Protein AF-A0A8X8WZS0-F1 (afdb_monomer_lite)

Structure (mmCIF, N/CA/C/O backbone):
data_AF-A0A8X8WZS0-F1
#
_entry.id   AF-A0A8X8WZS0-F1
#
loop_
_atom_site.group_PDB
_atom_site.id
_atom_site.type_symbol
_atom_site.label_atom_id
_atom_site.label_alt_id
_atom_site.label_comp_id
_atom_site.label_asym_id
_atom_site.label_entity_id
_atom_site.label_seq_id
_atom_site.pdbx_PDB_ins_code
_atom_site.Cartn_x
_atom_site.Cartn_y
_atom_site.Cartn_z
_atom_site.occupancy
_atom_site.B_iso_or_equiv
_atom_site.auth_seq_id
_atom_site.auth_comp_id
_atom_site.auth_asym_id
_atom_site.auth_atom_id
_atom_site.pdbx_PDB_model_num
ATOM 1 N N . MET A 1 1 ? -4.571 7.007 -14.208 1.00 56.59 1 MET A N 1
ATOM 2 C CA . MET A 1 1 ? -4.275 5.822 -13.376 1.00 56.59 1 MET A CA 1
ATOM 3 C C . MET A 1 1 ? -3.956 4.687 -14.326 1.00 56.59 1 MET A C 1
ATOM 5 O O . MET A 1 1 ? -4.712 4.525 -15.272 1.00 56.59 1 MET A O 1
ATOM 9 N N . MET A 1 2 ? -2.850 3.970 -14.132 1.00 65.62 2 MET A N 1
ATOM 10 C CA . MET A 1 2 ? -2.575 2.758 -14.907 1.00 65.62 2 MET A CA 1
ATOM 11 C C . MET A 1 2 ? -3.348 1.610 -14.253 1.00 65.62 2 MET A C 1
ATOM 13 O O . MET A 1 2 ? -3.181 1.371 -13.059 1.00 65.62 2 MET A O 1
ATOM 17 N N . ASN A 1 3 ? -4.235 0.967 -15.006 1.00 68.50 3 ASN A N 1
ATOM 18 C CA . ASN A 1 3 ? -5.006 -0.198 -14.569 1.00 68.50 3 ASN A CA 1
ATOM 19 C C . ASN A 1 3 ? -4.855 -1.297 -15.622 1.00 68.50 3 ASN A C 1
ATOM 21 O O . ASN A 1 3 ? -5.830 -1.723 -16.237 1.00 68.50 3 ASN A O 1
ATOM 25 N N . ASP A 1 4 ? -3.607 -1.683 -15.869 1.00 80.69 4 ASP A N 1
ATOM 26 C CA . ASP A 1 4 ? -3.245 -2.567 -16.969 1.00 80.69 4 ASP A CA 1
ATOM 27 C C . ASP A 1 4 ? -2.533 -3.821 -16.484 1.00 80.69 4 ASP A C 1
ATOM 29 O O . ASP A 1 4 ? -1.925 -3.863 -15.410 1.00 80.69 4 ASP A O 1
ATOM 33 N N . ARG A 1 5 ? -2.609 -4.861 -17.315 1.00 88.38 5 ARG A N 1
ATOM 34 C CA . ARG A 1 5 ? -1.770 -6.046 -17.164 1.00 88.38 5 ARG A CA 1
ATOM 35 C C . ARG A 1 5 ? -0.353 -5.705 -17.604 1.00 88.38 5 ARG A C 1
ATOM 37 O O . ARG A 1 5 ? -0.155 -5.263 -18.727 1.00 88.38 5 ARG A O 1
ATOM 44 N N . VAL A 1 6 ? 0.603 -5.969 -16.723 1.00 90.50 6 VAL A N 1
ATOM 45 C CA . VAL A 1 6 ? 2.035 -5.863 -17.010 1.00 90.50 6 VAL A CA 1
ATOM 46 C C . VAL A 1 6 ? 2.550 -7.252 -17.374 1.00 90.50 6 VAL A C 1
ATOM 48 O O . VAL A 1 6 ? 2.313 -8.212 -16.637 1.00 90.50 6 VAL A O 1
ATOM 51 N N . SER A 1 7 ? 3.231 -7.352 -18.509 1.00 92.19 7 SER A N 1
ATOM 52 C CA . SER A 1 7 ? 3.808 -8.580 -19.053 1.00 92.19 7 SER A CA 1
ATOM 53 C C . SER A 1 7 ? 5.335 -8.546 -19.006 1.00 92.19 7 SER A C 1
ATOM 55 O O . SER A 1 7 ? 5.959 -7.517 -18.745 1.00 92.19 7 SER A O 1
ATOM 57 N N . GLN A 1 8 ? 5.963 -9.694 -19.259 1.00 95.44 8 GLN A N 1
ATOM 58 C CA . GLN A 1 8 ? 7.416 -9.767 -19.378 1.00 95.44 8 GLN A CA 1
ATOM 59 C C . GLN A 1 8 ? 7.913 -8.822 -20.484 1.00 95.44 8 GLN A C 1
ATOM 61 O O . GLN A 1 8 ? 7.430 -8.879 -21.611 1.00 95.44 8 GLN A O 1
ATOM 66 N N . GLY A 1 9 ? 8.905 -7.990 -20.158 1.00 96.00 9 GLY A N 1
ATOM 67 C CA . GLY A 1 9 ? 9.478 -7.000 -21.076 1.00 96.00 9 GLY A CA 1
ATOM 68 C C . GLY A 1 9 ? 8.876 -5.600 -20.945 1.00 96.00 9 GLY A C 1
ATOM 69 O O . GLY A 1 9 ? 9.505 -4.643 -21.396 1.00 96.00 9 GLY A O 1
ATOM 70 N N . ASP A 1 10 ? 7.731 -5.454 -20.275 1.00 94.31 10 ASP A N 1
ATOM 71 C CA . ASP A 1 10 ? 7.155 -4.139 -20.007 1.00 94.31 10 ASP A CA 1
ATOM 72 C C . ASP A 1 10 ? 7.979 -3.377 -18.963 1.00 94.31 10 ASP A C 1
ATOM 74 O O . ASP A 1 10 ? 8.450 -3.930 -17.964 1.00 94.31 10 ASP A O 1
ATOM 78 N N . MET A 1 11 ? 8.103 -2.067 -19.169 1.00 93.19 11 MET A N 1
ATOM 79 C CA . MET A 1 11 ? 8.713 -1.146 -18.218 1.00 93.19 11 MET A CA 1
ATOM 80 C C . MET A 1 11 ? 7.809 0.067 -18.035 1.00 93.19 11 MET A C 1
ATOM 82 O O . MET A 1 11 ? 7.357 0.680 -18.999 1.00 93.19 11 MET A O 1
ATOM 86 N N . PHE A 1 12 ? 7.594 0.454 -16.782 1.00 92.12 12 PHE A N 1
ATOM 87 C CA . PHE A 1 12 ? 6.881 1.676 -16.436 1.00 92.12 12 PHE A CA 1
ATOM 88 C C . PHE A 1 12 ? 7.515 2.335 -15.213 1.00 92.12 12 PHE A C 1
ATOM 90 O O . PHE A 1 12 ? 8.269 1.717 -14.458 1.00 92.12 12 PHE A O 1
ATOM 97 N N . VAL A 1 13 ? 7.206 3.615 -15.024 1.00 94.19 13 VAL A N 1
ATOM 98 C CA . VAL A 1 13 ? 7.714 4.417 -13.912 1.00 94.19 13 VAL A CA 1
ATOM 99 C C . VAL A 1 13 ? 6.590 4.663 -12.919 1.00 94.19 13 VAL A C 1
ATOM 101 O O . VAL A 1 13 ? 5.499 5.092 -13.291 1.00 94.19 13 VAL A O 1
ATOM 104 N N . VAL A 1 14 ? 6.887 4.439 -11.642 1.00 94.62 14 VAL A N 1
ATOM 105 C CA . VAL A 1 14 ? 6.050 4.873 -10.523 1.00 94.62 14 VAL A CA 1
ATOM 106 C C . VAL A 1 14 ? 6.712 6.105 -9.915 1.00 94.62 14 VAL A C 1
ATOM 108 O O . VAL A 1 14 ? 7.782 5.970 -9.316 1.00 94.62 14 VAL A O 1
ATOM 111 N N . PRO A 1 15 ? 6.132 7.307 -10.071 1.00 95.38 15 PRO A N 1
ATOM 112 C CA . PRO A 1 15 ? 6.717 8.510 -9.497 1.00 95.38 15 PRO A CA 1
ATOM 113 C C . PRO A 1 15 ? 6.763 8.450 -7.965 1.00 95.38 15 PRO A C 1
ATOM 115 O O . PRO A 1 15 ? 5.985 7.742 -7.319 1.00 95.38 15 PRO A O 1
ATOM 118 N N . GLN A 1 16 ? 7.663 9.227 -7.362 1.00 96.44 16 GLN A N 1
ATOM 119 C CA . GLN A 1 16 ? 7.747 9.333 -5.907 1.00 96.44 16 GLN A CA 1
ATOM 120 C C . GLN A 1 16 ? 6.393 9.760 -5.313 1.00 96.44 16 GLN A C 1
ATOM 122 O O . GLN A 1 16 ? 5.711 10.623 -5.860 1.00 96.44 16 GLN A O 1
ATOM 127 N N . PHE A 1 17 ? 6.019 9.143 -4.187 1.00 95.25 17 PHE A N 1
ATOM 128 C CA . PHE A 1 17 ? 4.750 9.340 -3.466 1.00 95.25 17 PHE A CA 1
ATOM 129 C C . PHE A 1 17 ? 3.480 8.831 -4.160 1.00 95.25 17 PHE A C 1
ATOM 131 O O . PHE A 1 17 ? 2.399 8.947 -3.586 1.00 95.25 17 PHE A O 1
ATOM 138 N N . TYR A 1 18 ? 3.585 8.204 -5.334 1.00 94.94 18 TYR A N 1
ATOM 139 C CA . TYR A 1 18 ? 2.439 7.537 -5.945 1.00 94.94 18 TYR A CA 1
ATOM 140 C C . TYR A 1 18 ? 2.185 6.192 -5.265 1.00 94.94 18 TYR A C 1
ATOM 142 O O . TYR A 1 18 ? 3.110 5.446 -4.932 1.00 94.94 18 TYR A O 1
ATOM 150 N N . THR A 1 19 ? 0.910 5.873 -5.066 1.00 94.00 19 THR A N 1
ATOM 151 C CA . THR A 1 19 ? 0.489 4.580 -4.530 1.00 94.00 19 THR A CA 1
ATOM 152 C C . THR A 1 19 ? 0.422 3.556 -5.655 1.00 94.00 19 THR A C 1
ATOM 154 O O . THR A 1 19 ? 0.009 3.856 -6.774 1.00 94.00 19 THR A O 1
ATOM 157 N N . THR A 1 20 ? 0.849 2.330 -5.362 1.00 93.44 20 THR A N 1
ATOM 158 C CA . THR A 1 20 ? 0.787 1.215 -6.309 1.00 93.44 20 THR A CA 1
ATOM 159 C C . THR A 1 20 ? 0.394 -0.066 -5.607 1.00 93.44 20 THR A C 1
ATOM 161 O O . THR A 1 20 ? 0.657 -0.259 -4.420 1.00 93.44 20 THR A O 1
ATOM 164 N N . THR A 1 21 ? -0.249 -0.945 -6.364 1.00 93.94 21 THR A N 1
ATOM 165 C CA . THR A 1 21 ? -0.619 -2.293 -5.948 1.00 93.94 21 THR A CA 1
ATOM 166 C C . THR A 1 21 ? -0.390 -3.224 -7.125 1.00 93.94 21 THR A C 1
ATOM 168 O O . THR A 1 21 ? -0.696 -2.854 -8.256 1.00 93.94 21 THR A O 1
ATOM 171 N N . ALA A 1 22 ? 0.105 -4.427 -6.860 1.00 93.12 22 ALA A N 1
ATOM 172 C CA . ALA A 1 22 ? 0.274 -5.463 -7.867 1.00 93.12 22 ALA A CA 1
ATOM 173 C C . ALA A 1 22 ? -0.390 -6.745 -7.370 1.00 93.12 22 ALA A C 1
ATOM 175 O O . ALA A 1 22 ? -0.295 -7.087 -6.190 1.00 93.12 22 ALA A O 1
ATOM 176 N N . GLN A 1 23 ? -1.063 -7.446 -8.277 1.00 93.81 23 GLN A N 1
ATOM 177 C CA . GLN A 1 23 ? -1.650 -8.749 -8.013 1.00 93.81 23 GLN A CA 1
ATOM 178 C C . GLN A 1 23 ? -1.084 -9.741 -9.022 1.00 93.81 23 GLN A C 1
ATOM 180 O O . GLN A 1 23 ? -1.221 -9.547 -10.228 1.00 93.81 23 GLN A O 1
ATOM 185 N N . ALA A 1 24 ? -0.456 -10.803 -8.519 1.00 94.31 24 ALA A N 1
ATOM 186 C CA . ALA A 1 24 ? 0.039 -11.875 -9.367 1.00 94.31 24 ALA A CA 1
ATOM 187 C C . ALA A 1 24 ? -1.118 -12.602 -10.070 1.00 94.31 24 ALA A C 1
ATOM 189 O O . ALA A 1 24 ? -2.183 -12.818 -9.482 1.00 94.31 24 ALA A O 1
ATOM 190 N N . GLY A 1 25 ? -0.891 -12.991 -11.326 1.00 92.06 25 GLY A N 1
ATOM 191 C CA . GLY A 1 25 ? -1.777 -13.905 -12.041 1.00 92.06 25 GLY A CA 1
ATOM 192 C C . GLY A 1 25 ? -1.584 -15.356 -11.587 1.00 92.06 25 GLY A C 1
ATOM 193 O O . GLY A 1 25 ? -0.787 -15.652 -10.698 1.00 92.06 25 GLY A O 1
ATOM 194 N N . ASN A 1 26 ? -2.274 -16.286 -12.251 1.00 92.19 26 ASN A N 1
ATOM 195 C CA . ASN A 1 26 ? -2.224 -17.716 -11.912 1.00 92.19 26 ASN A CA 1
ATOM 196 C C . ASN A 1 26 ? -0.825 -18.343 -12.048 1.00 92.19 26 ASN A C 1
ATOM 198 O O . ASN A 1 26 ? -0.562 -19.372 -11.438 1.00 92.19 26 ASN A O 1
ATOM 202 N N . MET A 1 27 ? 0.055 -17.737 -12.849 1.00 92.88 27 MET A N 1
ATOM 203 C CA . MET A 1 27 ? 1.426 -18.207 -13.081 1.00 92.88 27 MET A CA 1
ATOM 204 C C . MET A 1 27 ? 2.465 -17.445 -12.243 1.00 92.88 27 MET A C 1
ATOM 206 O O . MET A 1 27 ? 3.658 -17.559 -12.498 1.00 92.88 27 MET A O 1
ATOM 210 N N . GLY A 1 28 ? 2.0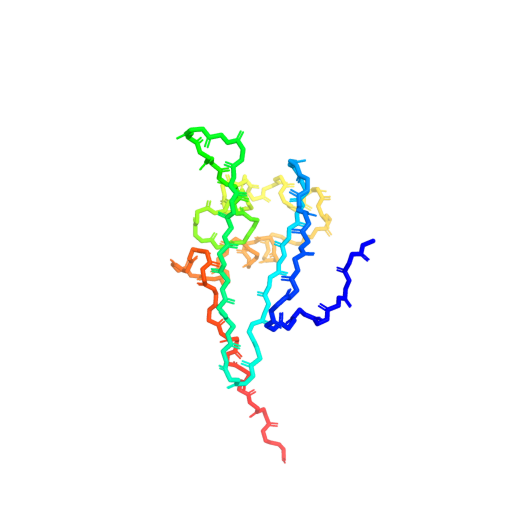30 -16.653 -11.258 1.00 93.62 28 GLY A N 1
ATOM 211 C CA . GLY A 1 28 ? 2.911 -15.759 -10.509 1.00 93.62 28 GLY A CA 1
ATOM 212 C C . GLY A 1 28 ? 3.147 -14.422 -11.217 1.00 93.62 28 GLY A C 1
ATOM 213 O O . GLY A 1 28 ? 2.514 -14.101 -12.225 1.00 93.62 28 GLY A O 1
ATOM 214 N N . PHE A 1 29 ? 4.012 -13.603 -10.623 1.00 94.50 29 PHE A N 1
ATOM 215 C CA . PHE A 1 29 ? 4.462 -12.326 -11.171 1.00 94.50 29 PHE A CA 1
ATOM 216 C C . PHE A 1 29 ? 5.821 -11.983 -10.564 1.00 94.50 29 PHE A C 1
ATOM 218 O O . PHE A 1 29 ? 5.956 -11.927 -9.341 1.00 94.50 29 PHE A O 1
ATOM 225 N N . GLU A 1 30 ? 6.809 -11.754 -11.421 1.00 95.38 30 GLU A N 1
ATOM 226 C CA . GLU A 1 30 ? 8.175 -11.399 -11.044 1.00 95.38 30 GLU A CA 1
ATOM 227 C C . GLU A 1 30 ? 8.521 -10.037 -11.636 1.00 95.38 30 GLU A C 1
ATOM 229 O O . GLU A 1 30 ? 8.110 -9.707 -12.749 1.00 95.38 30 GLU A O 1
ATOM 234 N N . TRP A 1 31 ? 9.272 -9.231 -10.890 1.00 95.38 31 TRP A N 1
ATOM 235 C CA . TRP A 1 31 ? 9.698 -7.915 -11.349 1.00 95.38 31 TRP A CA 1
ATOM 236 C C . TRP A 1 31 ? 10.995 -7.482 -10.669 1.00 95.38 31 TRP A C 1
ATOM 238 O O . TRP A 1 31 ? 11.353 -7.954 -9.588 1.00 95.38 31 TRP A O 1
ATOM 248 N N . VAL A 1 32 ? 11.666 -6.514 -11.288 1.00 97.12 32 VAL A N 1
ATOM 249 C CA . VAL A 1 32 ? 12.790 -5.777 -10.705 1.00 97.12 32 VAL A CA 1
ATOM 250 C C . VAL A 1 32 ? 12.405 -4.304 -10.645 1.00 97.12 32 VAL A C 1
ATOM 252 O O . VAL A 1 32 ? 11.836 -3.767 -11.591 1.00 97.12 32 VAL A O 1
ATOM 255 N N . ALA A 1 33 ? 12.700 -3.644 -9.524 1.00 96.12 33 ALA A N 1
ATOM 256 C CA . ALA A 1 33 ? 12.438 -2.221 -9.344 1.00 96.12 33 ALA A CA 1
ATOM 257 C C . ALA A 1 33 ? 13.745 -1.462 -9.100 1.00 96.12 33 ALA A C 1
ATOM 259 O O . ALA A 1 33 ? 14.396 -1.644 -8.070 1.00 96.12 33 ALA A O 1
ATOM 260 N N . PHE A 1 34 ? 14.088 -0.563 -10.020 1.00 97.75 34 PHE A N 1
ATOM 261 C CA . PHE A 1 34 ? 15.179 0.390 -9.841 1.00 97.75 34 PHE A CA 1
ATOM 262 C C . PHE A 1 34 ? 14.657 1.616 -9.095 1.00 97.75 34 PHE A C 1
ATOM 264 O O . PHE A 1 34 ? 13.648 2.205 -9.481 1.00 97.75 34 PHE A O 1
ATOM 271 N N . LYS A 1 35 ? 15.331 1.999 -8.009 1.00 97.69 35 LYS A N 1
ATOM 272 C CA . LYS A 1 35 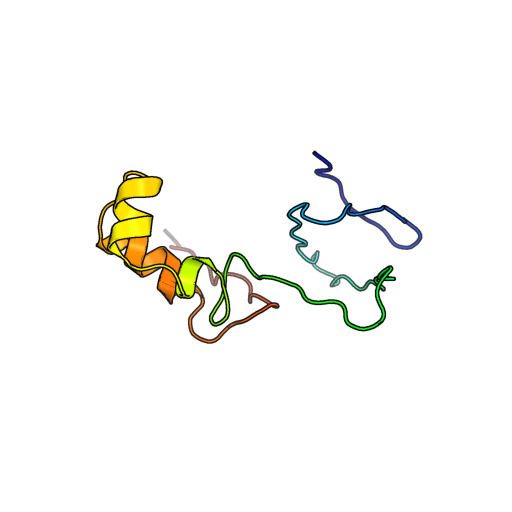? 14.945 3.150 -7.186 1.00 97.69 35 LYS A CA 1
ATOM 273 C C . LYS A 1 35 ? 16.037 4.207 -7.224 1.00 97.69 35 LYS A C 1
ATOM 275 O O . LYS A 1 35 ? 17.211 3.899 -7.062 1.00 97.69 35 LYS A O 1
ATOM 280 N N . THR A 1 36 ? 15.642 5.463 -7.389 1.00 97.81 36 THR A N 1
ATOM 281 C CA . THR A 1 36 ? 16.546 6.612 -7.550 1.00 97.81 36 THR A CA 1
ATOM 282 C C . THR A 1 36 ? 17.022 7.181 -6.203 1.00 97.81 36 THR A C 1
ATOM 284 O O . THR A 1 36 ? 17.059 8.393 -6.014 1.00 97.81 36 THR A O 1
ATOM 287 N N . SER A 1 37 ? 17.331 6.315 -5.231 1.00 97.62 37 SER A N 1
ATOM 288 C CA . SER A 1 37 ? 17.828 6.684 -3.895 1.00 97.62 37 SER A CA 1
ATOM 289 C C . SER A 1 37 ? 18.734 5.586 -3.341 1.00 97.62 37 SER A C 1
ATOM 291 O O . SER A 1 37 ? 18.445 4.406 -3.528 1.00 97.62 37 SER A O 1
ATOM 293 N N . GLY A 1 38 ? 19.794 5.972 -2.619 1.00 97.88 38 GLY A N 1
ATOM 294 C CA . GLY A 1 38 ? 20.700 5.034 -1.943 1.00 97.88 38 GLY A CA 1
ATOM 295 C C . GLY A 1 38 ? 20.088 4.337 -0.719 1.00 97.88 38 GLY A C 1
ATOM 296 O O . GLY A 1 38 ? 20.554 3.273 -0.333 1.00 97.88 38 GLY A O 1
ATOM 297 N N . TYR A 1 39 ? 19.020 4.899 -0.143 1.00 97.00 39 TYR A N 1
ATOM 298 C CA . TYR A 1 39 ? 18.287 4.327 0.995 1.00 97.00 39 TYR A CA 1
ATOM 299 C C . TYR A 1 39 ? 16.776 4.416 0.754 1.00 97.00 39 TYR A C 1
ATOM 301 O O . TYR A 1 39 ? 16.081 5.243 1.351 1.00 97.00 39 TYR A O 1
ATOM 309 N N . PRO A 1 40 ? 16.229 3.612 -0.171 1.00 96.44 40 PRO A N 1
ATOM 310 C CA . PRO A 1 40 ? 14.830 3.725 -0.529 1.00 96.44 40 PRO A CA 1
ATOM 311 C C . PRO A 1 40 ? 13.922 3.144 0.559 1.00 96.44 40 PRO A C 1
ATOM 313 O O . PRO A 1 40 ? 13.908 1.936 0.797 1.00 96.44 40 PRO A O 1
ATOM 316 N N . MET A 1 41 ? 13.076 3.986 1.143 1.00 95.62 41 MET A N 1
ATOM 317 C CA . MET A 1 41 ? 12.004 3.559 2.044 1.00 95.62 41 MET A CA 1
ATOM 318 C C . MET A 1 41 ? 10.670 3.452 1.299 1.00 95.62 41 MET A C 1
ATOM 320 O O . MET A 1 41 ? 10.430 4.150 0.313 1.00 95.62 41 MET A O 1
ATOM 324 N N . ARG A 1 42 ? 9.791 2.568 1.771 1.00 93.25 42 ARG A N 1
ATOM 325 C CA . ARG A 1 42 ? 8.385 2.489 1.349 1.00 93.25 42 ARG A CA 1
ATOM 326 C C . ARG A 1 42 ? 7.490 2.577 2.576 1.00 93.25 42 ARG A C 1
ATOM 328 O O . ARG A 1 42 ? 7.924 2.218 3.667 1.00 93.25 42 ARG A O 1
ATOM 335 N N . ASN A 1 43 ? 6.258 3.023 2.377 1.00 95.81 43 ASN A N 1
ATOM 336 C CA . ASN A 1 43 ? 5.236 3.025 3.410 1.00 95.81 43 ASN A CA 1
ATOM 337 C C . ASN A 1 43 ? 4.041 2.214 2.915 1.00 95.81 43 ASN A C 1
ATOM 339 O O . ASN A 1 43 ? 3.440 2.558 1.898 1.00 95.81 43 ASN A O 1
ATOM 343 N N . ASP A 1 44 ? 3.732 1.129 3.615 1.00 96.75 44 ASP A N 1
ATOM 344 C CA . ASP A 1 44 ? 2.626 0.258 3.241 1.00 96.75 44 ASP A CA 1
ATOM 345 C C . ASP A 1 44 ? 1.306 0.858 3.710 1.00 96.75 44 ASP A C 1
ATOM 347 O O . ASP A 1 44 ? 1.200 1.359 4.828 1.00 96.75 44 ASP A O 1
ATOM 351 N N . LEU A 1 45 ? 0.271 0.788 2.872 1.00 96.25 45 LEU A N 1
ATOM 352 C CA . LEU A 1 45 ? -1.070 1.228 3.266 1.00 96.25 45 LEU A CA 1
ATOM 353 C C . LEU A 1 45 ? -1.861 0.124 3.973 1.00 96.25 45 LEU A C 1
ATOM 355 O O . LEU A 1 45 ? -2.668 0.431 4.839 1.00 96.25 45 LEU A O 1
ATOM 359 N N . ALA A 1 46 ? -1.595 -1.149 3.676 1.00 95.88 46 ALA A N 1
ATOM 360 C CA . ALA A 1 46 ? -2.225 -2.300 4.324 1.00 95.88 46 ALA A CA 1
ATOM 361 C C . ALA A 1 46 ? -1.166 -3.280 4.850 1.00 95.88 46 ALA A C 1
ATOM 363 O O . ALA A 1 46 ? -0.051 -3.314 4.339 1.00 95.88 46 ALA A O 1
ATOM 364 N N . GLY A 1 47 ? -1.513 -4.061 5.876 1.00 96.44 47 GLY A N 1
ATOM 365 C CA . GLY A 1 47 ? -0.596 -5.003 6.528 1.00 96.44 47 GLY A CA 1
ATOM 366 C C . GLY A 1 47 ? -0.149 -4.566 7.927 1.00 96.44 47 GLY A C 1
ATOM 367 O O . GLY A 1 47 ? -0.481 -3.480 8.407 1.00 96.44 47 GLY A O 1
ATOM 368 N N . TYR A 1 48 ? 0.603 -5.431 8.600 1.00 96.94 48 TYR A N 1
ATOM 369 C CA . TYR A 1 48 ? 1.019 -5.294 9.996 1.00 96.94 48 TYR A CA 1
ATOM 370 C C . TYR A 1 48 ? 1.913 -4.072 10.254 1.00 96.94 48 TYR A C 1
ATOM 372 O O . TYR A 1 48 ? 1.849 -3.483 11.327 1.00 96.94 48 TYR A O 1
ATOM 380 N N . THR A 1 49 ? 2.710 -3.650 9.273 1.00 96.50 49 THR A N 1
ATOM 381 C CA . THR A 1 49 ? 3.603 -2.479 9.362 1.00 96.50 49 THR A CA 1
ATOM 382 C C . THR A 1 49 ? 3.051 -1.255 8.627 1.00 96.50 49 THR A C 1
ATOM 384 O O . THR A 1 49 ? 3.809 -0.353 8.282 1.00 96.50 49 THR A O 1
ATOM 387 N N . SER A 1 50 ? 1.749 -1.235 8.327 1.00 97.44 50 SER A N 1
ATOM 388 C CA . SER A 1 50 ? 1.149 -0.186 7.500 1.00 97.44 50 SER A CA 1
ATOM 389 C C . SER A 1 50 ? 0.857 1.114 8.243 1.00 97.44 50 SER A C 1
ATOM 391 O O . SER A 1 50 ? 0.600 1.125 9.450 1.00 97.44 50 SER A O 1
ATOM 393 N N . ALA A 1 51 ? 0.775 2.208 7.485 1.00 97.12 51 ALA A N 1
ATOM 394 C CA . ALA A 1 51 ? 0.279 3.489 7.968 1.00 97.12 51 ALA A CA 1
ATOM 395 C C . ALA A 1 51 ? -1.111 3.352 8.614 1.00 97.12 51 A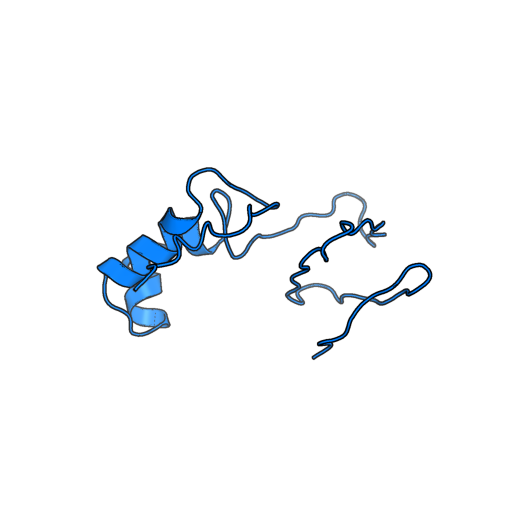LA A C 1
ATOM 397 O O . ALA A 1 51 ? -1.324 3.861 9.713 1.00 97.12 51 ALA A O 1
ATOM 398 N N . LEU A 1 52 ? -2.038 2.608 7.991 1.00 97.06 52 LEU A N 1
ATOM 399 C CA . LEU A 1 52 ? -3.385 2.407 8.538 1.00 97.06 52 LEU A CA 1
ATOM 400 C C . LEU A 1 52 ? -3.360 1.632 9.864 1.00 97.06 52 LEU A C 1
ATOM 402 O O . LEU A 1 52 ? -4.091 1.982 10.789 1.00 97.06 52 LEU A O 1
ATOM 406 N N . ARG A 1 53 ?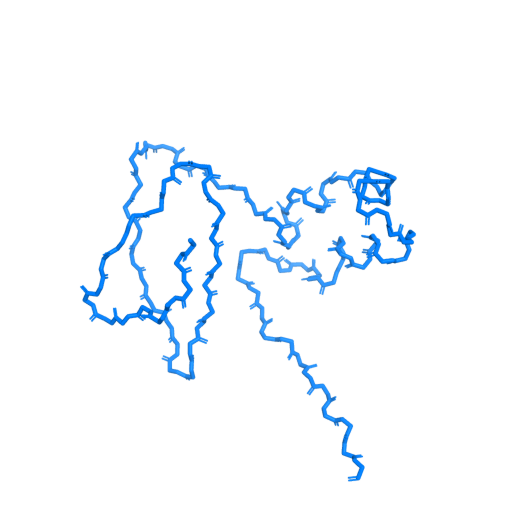 -2.484 0.626 10.012 1.00 97.12 53 ARG A N 1
ATOM 407 C CA . ARG A 1 53 ? -2.286 -0.080 11.292 1.00 97.12 53 ARG A CA 1
ATOM 408 C C . ARG A 1 53 ? -1.819 0.870 12.398 1.00 97.12 53 ARG A C 1
ATOM 410 O O . ARG A 1 53 ? -2.288 0.753 13.532 1.00 97.12 53 ARG A O 1
ATOM 417 N N . GLY A 1 54 ? -0.912 1.788 12.066 1.00 97.31 54 GLY A N 1
ATOM 418 C CA . GLY A 1 54 ? -0.345 2.763 12.998 1.00 97.31 54 GLY A CA 1
ATOM 419 C C . GLY A 1 54 ? -1.301 3.891 13.397 1.00 97.31 54 GLY A C 1
ATOM 420 O O . GLY A 1 54 ? -1.131 4.479 14.462 1.00 97.31 54 GLY A O 1
ATOM 421 N N . MET A 1 55 ? -2.330 4.183 12.596 1.00 98.06 55 MET A N 1
ATOM 422 C CA . MET A 1 55 ? -3.275 5.262 12.899 1.00 98.06 55 MET A CA 1
ATOM 423 C C . MET A 1 55 ? -4.144 4.945 14.127 1.00 98.06 55 MET A C 1
ATOM 425 O O . MET A 1 55 ? -4.637 3.817 14.265 1.00 98.06 55 MET A O 1
ATOM 429 N N . PRO A 1 56 ? -4.402 5.919 15.020 1.00 98.31 56 PRO A N 1
ATOM 430 C CA . PRO A 1 56 ? -5.387 5.757 16.085 1.00 98.31 56 PRO A CA 1
ATOM 431 C C . PRO A 1 56 ? -6.756 5.377 15.517 1.00 98.31 56 PRO A C 1
ATOM 433 O O . PRO A 1 56 ? -7.156 5.869 14.463 1.00 98.31 56 PRO A O 1
ATOM 436 N N . LEU A 1 57 ? -7.496 4.520 16.227 1.00 98.25 57 LEU A N 1
ATOM 437 C CA . LEU A 1 57 ? -8.795 4.026 15.755 1.00 98.25 57 LEU A CA 1
ATOM 438 C C . LEU A 1 57 ? -9.751 5.183 15.418 1.00 98.25 57 LEU A C 1
ATOM 440 O O . LEU A 1 57 ? -10.362 5.183 14.356 1.00 98.25 57 LEU A O 1
ATOM 444 N N . GLN A 1 58 ? -9.792 6.202 16.281 1.00 98.25 58 GLN A N 1
ATOM 445 C CA . GLN A 1 58 ? -10.628 7.391 16.102 1.00 98.25 58 GLN A CA 1
ATOM 446 C C . GLN A 1 58 ? -10.253 8.222 14.866 1.00 98.25 58 GLN A C 1
ATOM 448 O O . GLN A 1 58 ? -11.119 8.860 14.275 1.00 98.25 58 GLN A O 1
ATOM 453 N N . VAL A 1 59 ? -8.983 8.224 14.448 1.00 98.31 59 VAL A N 1
ATOM 454 C CA . VAL A 1 59 ? -8.576 8.922 13.218 1.00 98.31 59 VAL A CA 1
ATOM 455 C C . VAL A 1 59 ? -9.214 8.237 12.014 1.00 98.31 59 VAL A C 1
ATOM 457 O O . VAL A 1 59 ? -9.792 8.914 11.172 1.00 98.31 59 VAL A O 1
ATOM 460 N N . LEU A 1 60 ? -9.191 6.902 11.967 1.00 98.06 60 LEU A N 1
ATOM 461 C CA . LEU A 1 60 ? -9.802 6.146 10.873 1.00 98.06 60 LEU A CA 1
ATOM 462 C C . LEU A 1 60 ? -11.328 6.276 10.855 1.00 98.06 60 LEU A C 1
ATOM 464 O O . LEU A 1 60 ? -11.895 6.514 9.792 1.00 98.06 60 LEU A O 1
ATOM 468 N N . THR A 1 61 ? -11.991 6.168 12.012 1.00 98.50 61 THR A N 1
ATOM 469 C CA . THR A 1 61 ? -13.458 6.284 12.079 1.00 98.50 61 THR A CA 1
ATOM 470 C C . THR A 1 61 ? -13.940 7.641 11.585 1.00 98.50 61 THR A C 1
ATOM 472 O O . THR A 1 61 ? -14.907 7.705 10.835 1.00 98.50 61 THR A O 1
ATOM 475 N N . ASN A 1 62 ? -13.253 8.723 11.965 1.00 98.31 62 ASN A N 1
ATOM 476 C CA . ASN A 1 62 ? -13.649 10.074 11.576 1.00 98.31 62 ASN A CA 1
ATOM 477 C C . ASN A 1 62 ? -13.244 10.411 10.135 1.00 98.31 62 ASN A C 1
ATOM 479 O O . ASN A 1 62 ? -14.049 10.977 9.402 1.00 98.31 62 ASN A O 1
ATOM 483 N N . ALA A 1 63 ? -12.031 10.046 9.707 1.00 98.12 63 ALA A N 1
ATOM 484 C CA . ALA A 1 63 ? -11.544 10.365 8.363 1.00 98.12 63 ALA A CA 1
ATOM 485 C C . ALA A 1 63 ? -12.330 9.640 7.261 1.00 98.12 63 ALA A C 1
ATOM 487 O O . ALA A 1 63 ? -12.577 10.217 6.207 1.00 98.12 63 ALA A O 1
ATOM 488 N N . TYR A 1 64 ? -12.727 8.388 7.508 1.00 97.25 64 TYR A N 1
ATOM 489 C CA . TYR A 1 64 ? -13.438 7.562 6.531 1.00 97.25 64 TYR A CA 1
ATOM 490 C C . TYR A 1 64 ? -14.931 7.387 6.835 1.00 97.25 64 TYR A C 1
ATOM 492 O O . TYR A 1 64 ? -15.593 6.627 6.135 1.00 97.25 64 TYR A O 1
ATOM 500 N N . GLN A 1 65 ? -15.457 8.060 7.866 1.00 98.06 65 GLN A N 1
ATOM 501 C CA . GLN A 1 65 ? -16.864 7.973 8.284 1.00 98.06 65 GLN A CA 1
ATOM 502 C C . GLN A 1 65 ? -17.351 6.522 8.452 1.00 98.06 65 GLN A C 1
ATOM 504 O O . GLN A 1 65 ? -18.399 6.134 7.942 1.00 98.06 65 GLN A O 1
ATOM 509 N N . MET A 1 66 ? -16.568 5.713 9.166 1.00 96.88 66 MET A N 1
ATOM 510 C CA . MET A 1 66 ? -16.842 4.289 9.381 1.00 96.88 66 MET A CA 1
ATOM 511 C C . MET A 1 66 ? -17.028 3.959 10.858 1.00 96.88 66 MET A C 1
ATOM 513 O O . MET A 1 66 ? -16.532 4.662 11.744 1.00 96.88 66 MET A O 1
ATOM 517 N N . SER A 1 67 ? -17.712 2.850 11.130 1.00 98.44 67 SER A N 1
ATOM 518 C CA . SER A 1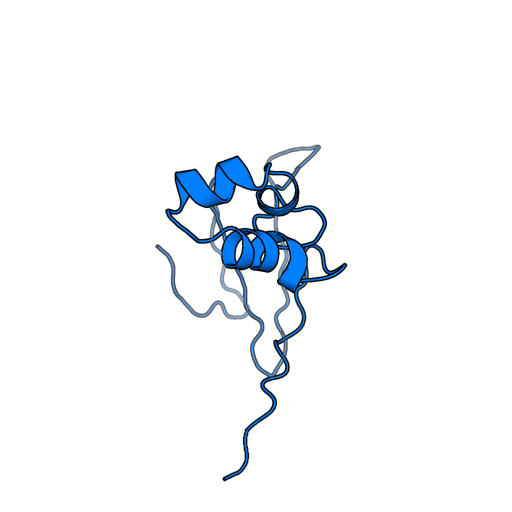 67 ? -17.879 2.357 12.493 1.00 98.44 67 SER A CA 1
ATOM 519 C C . SER A 1 67 ? -16.526 1.969 13.115 1.00 98.44 67 SER A C 1
ATOM 521 O O . SER A 1 67 ? -15.593 1.564 12.410 1.00 98.44 67 SER A O 1
ATOM 523 N N . PRO A 1 68 ? -16.396 2.010 14.455 1.00 98.44 68 PRO A N 1
ATOM 524 C CA . PRO A 1 68 ? -15.200 1.514 15.136 1.00 98.44 68 PRO A CA 1
ATOM 525 C C . PRO A 1 68 ? -14.851 0.061 14.786 1.00 98.44 68 PRO A C 1
ATOM 527 O O . PRO A 1 68 ? -13.674 -0.284 14.721 1.00 98.44 68 PRO A O 1
ATOM 530 N N . ALA A 1 69 ? -15.855 -0.783 14.524 1.00 98.38 69 ALA A N 1
ATOM 531 C CA . ALA A 1 69 ? -15.652 -2.174 14.131 1.00 98.38 69 ALA A CA 1
ATOM 532 C C . ALA A 1 69 ? -15.031 -2.294 12.728 1.00 98.38 69 ALA A C 1
ATOM 534 O O . ALA A 1 69 ? -14.091 -3.067 12.537 1.00 98.38 69 ALA A O 1
ATOM 535 N N . GLU A 1 70 ? -15.496 -1.499 11.762 1.00 98.12 70 GLU A N 1
ATOM 536 C CA . GLU A 1 70 ? -14.911 -1.437 10.415 1.00 98.12 70 GLU A CA 1
ATOM 537 C C . GLU A 1 70 ? -13.485 -0.885 10.449 1.00 98.12 70 GLU A C 1
ATOM 539 O O . GLU A 1 70 ? -12.581 -1.479 9.859 1.00 98.12 70 GLU A O 1
ATOM 544 N N . ALA A 1 71 ? -13.253 0.188 11.213 1.00 98.19 71 ALA A N 1
ATOM 545 C CA . ALA A 1 71 ? -11.920 0.751 11.397 1.00 98.19 71 ALA A CA 1
ATOM 546 C C . ALA A 1 71 ? -10.964 -0.268 12.027 1.00 98.19 71 ALA A C 1
ATOM 548 O O . ALA A 1 71 ? -9.834 -0.438 11.566 1.00 98.19 71 ALA A O 1
ATOM 549 N N . GLN A 1 72 ? -11.420 -1.005 13.043 1.00 98.06 72 GLN A N 1
ATOM 550 C CA . GLN A 1 72 ? -10.624 -2.056 13.665 1.00 98.06 72 GLN A CA 1
ATOM 551 C C . GLN A 1 72 ? -10.337 -3.192 12.675 1.00 98.06 72 GLN A C 1
ATOM 553 O O . GLN A 1 72 ? -9.201 -3.660 12.616 1.00 98.06 72 GLN A O 1
ATOM 558 N N . SER A 1 73 ? -11.326 -3.589 11.867 1.00 97.06 73 SER A N 1
ATOM 559 C CA . SER A 1 73 ? -11.169 -4.596 10.814 1.00 97.06 73 SER A CA 1
ATOM 560 C C . SER A 1 73 ? -10.115 -4.181 9.786 1.00 97.06 73 SER A C 1
ATOM 562 O O . SER A 1 73 ? -9.213 -4.963 9.500 1.00 97.06 73 SER A O 1
ATOM 564 N N . ILE A 1 74 ? -10.129 -2.937 9.294 1.00 95.00 74 ILE A N 1
ATOM 565 C CA . ILE A 1 74 ? -9.087 -2.429 8.382 1.00 95.00 74 ILE A CA 1
ATOM 566 C C . ILE A 1 74 ? -7.695 -2.540 9.011 1.00 95.00 74 ILE A C 1
ATOM 568 O O . ILE A 1 74 ? -6.739 -2.926 8.337 1.00 95.00 74 ILE A O 1
ATOM 572 N N . LYS A 1 75 ? -7.576 -2.260 10.313 1.00 96.50 75 LYS A N 1
ATOM 573 C CA . LYS A 1 75 ? -6.303 -2.377 11.028 1.00 96.50 75 LYS A CA 1
ATOM 574 C C . LYS A 1 75 ? -5.842 -3.822 11.198 1.00 96.50 75 LYS A C 1
ATOM 576 O O . LYS A 1 75 ? -4.639 -4.032 11.308 1.00 96.50 75 LYS A O 1
ATOM 581 N N . THR A 1 76 ? -6.727 -4.806 11.346 1.00 96.06 76 THR A N 1
ATOM 582 C CA . THR A 1 76 ? -6.349 -6.174 11.768 1.00 96.06 76 THR A CA 1
ATOM 583 C C . THR A 1 76 ? -6.563 -7.256 10.715 1.00 96.06 76 THR A C 1
ATOM 585 O O . THR A 1 76 ? -6.015 -8.343 10.882 1.00 96.06 76 THR A O 1
ATOM 588 N N . ASN A 1 77 ? -7.308 -7.006 9.633 1.00 95.00 77 ASN A N 1
ATOM 589 C CA . ASN A 1 77 ? -7.758 -8.057 8.707 1.00 95.00 77 ASN A CA 1
ATOM 590 C C . ASN A 1 77 ? -6.635 -8.751 7.914 1.00 95.00 77 ASN A C 1
ATOM 592 O O . ASN A 1 77 ? -6.870 -9.794 7.308 1.00 95.00 77 ASN A O 1
ATOM 596 N N . ARG A 1 78 ? -5.412 -8.209 7.936 1.00 94.94 78 ARG A N 1
ATOM 597 C CA . ARG A 1 78 ? -4.213 -8.838 7.355 1.00 94.94 78 ARG A CA 1
ATOM 598 C C . ARG A 1 78 ? -3.354 -9.594 8.372 1.00 94.94 78 ARG A C 1
ATOM 600 O O . ARG A 1 78 ? -2.335 -10.162 7.993 1.00 94.94 78 ARG A O 1
ATOM 607 N N . GLY A 1 79 ? -3.754 -9.646 9.643 1.00 94.31 79 GLY A N 1
ATOM 608 C CA . GLY A 1 79 ? -3.006 -10.337 10.694 1.00 94.31 79 GLY A CA 1
ATOM 609 C C . GLY A 1 79 ? -1.565 -9.825 10.801 1.00 94.31 79 GLY A C 1
ATOM 610 O O . GLY A 1 79 ? -1.340 -8.627 10.963 1.00 94.31 79 GLY A O 1
ATOM 611 N N . SER A 1 80 ? -0.599 -10.740 10.694 1.00 95.88 80 SER A N 1
ATOM 612 C CA . SER A 1 80 ? 0.845 -10.461 10.698 1.00 95.88 80 SER A CA 1
ATOM 613 C C . SER A 1 80 ? 1.450 -10.234 9.303 1.00 95.88 80 SER A C 1
ATOM 615 O O . SER A 1 80 ? 2.656 -10.019 9.196 1.00 95.88 80 SER A O 1
ATOM 617 N N . GLN A 1 81 ? 0.651 -10.273 8.229 1.00 96.56 81 GLN A N 1
ATOM 618 C CA . GLN A 1 81 ? 1.147 -10.081 6.861 1.00 96.56 81 GLN A CA 1
ATOM 619 C C . GLN A 1 81 ? 1.615 -8.635 6.663 1.00 96.56 81 GLN A C 1
ATOM 621 O O . GLN A 1 81 ? 0.933 -7.705 7.091 1.00 96.56 81 GLN A O 1
ATOM 626 N N . THR A 1 82 ? 2.765 -8.438 6.019 1.00 95.19 82 THR A N 1
ATOM 627 C CA . THR A 1 82 ? 3.358 -7.113 5.774 1.00 95.19 82 THR A CA 1
ATOM 628 C C . THR A 1 82 ? 3.131 -6.680 4.323 1.00 95.19 82 THR A C 1
ATOM 630 O O . THR A 1 82 ? 2.023 -6.292 3.975 1.00 95.19 82 THR A O 1
ATOM 633 N N . PHE A 1 83 ? 4.154 -6.775 3.474 1.00 93.06 83 PHE A N 1
ATOM 634 C CA . PHE A 1 83 ? 4.119 -6.354 2.072 1.00 93.06 83 PHE A CA 1
ATOM 635 C C . PHE A 1 83 ? 3.354 -7.311 1.170 1.00 93.06 83 PHE A C 1
ATOM 637 O O . PHE A 1 83 ? 2.527 -6.895 0.365 1.00 93.06 83 PHE A O 1
ATOM 644 N N . LEU A 1 84 ? 3.675 -8.601 1.285 1.00 94.62 84 LEU A N 1
ATOM 645 C CA . LEU A 1 84 ? 3.044 -9.649 0.504 1.00 94.62 84 LEU A CA 1
ATOM 646 C C . LEU A 1 84 ? 1.805 -10.108 1.255 1.00 94.62 84 LEU A C 1
ATOM 648 O O . LEU A 1 84 ? 1.893 -10.576 2.392 1.00 94.62 84 LEU A O 1
ATOM 652 N N . LEU A 1 85 ? 0.657 -9.938 0.607 1.00 94.50 85 LEU A N 1
ATOM 653 C CA . LEU A 1 85 ? -0.631 -10.328 1.149 1.00 94.50 85 LEU A CA 1
ATOM 654 C C . LEU A 1 85 ? -1.087 -11.620 0.477 1.00 94.50 85 LEU A C 1
ATOM 656 O O . LEU A 1 85 ? -1.188 -11.688 -0.749 1.00 94.50 85 LEU A O 1
ATOM 660 N N . SER A 1 86 ? -1.388 -12.634 1.281 1.00 92.75 86 SER A N 1
ATOM 661 C CA . SER A 1 86 ? -1.935 -13.892 0.789 1.00 92.75 86 SER A CA 1
ATOM 662 C C . SER A 1 86 ? -3.329 -13.663 0.193 1.00 92.75 86 SER A C 1
ATOM 664 O O . SER A 1 86 ? -4.092 -12.830 0.707 1.00 92.75 86 SER A O 1
ATOM 666 N N . PRO A 1 87 ? -3.705 -14.413 -0.857 1.00 88.75 87 PRO A N 1
ATOM 667 C CA . PRO A 1 87 ? -5.064 -14.399 -1.375 1.00 88.75 87 PRO A CA 1
ATOM 668 C C . PRO A 1 87 ? -6.073 -14.626 -0.248 1.00 88.75 87 PRO A C 1
ATOM 670 O O . PRO A 1 87 ? -5.873 -15.472 0.625 1.00 88.75 87 PRO A O 1
ATOM 673 N N . ALA A 1 88 ? -7.170 -13.870 -0.255 1.00 78.06 88 ALA A N 1
ATOM 674 C CA . ALA A 1 88 ? -8.250 -14.132 0.683 1.00 78.06 88 ALA A CA 1
ATOM 675 C C . ALA A 1 88 ? -8.838 -15.515 0.369 1.00 78.06 88 ALA A C 1
ATOM 677 O O . ALA A 1 88 ? -9.313 -15.738 -0.747 1.00 78.06 88 ALA A O 1
ATOM 678 N N . HIS A 1 89 ? -8.844 -16.427 1.345 1.00 60.47 89 HIS A N 1
ATOM 679 C CA . HIS A 1 89 ? -9.662 -17.631 1.260 1.00 60.47 89 HIS A CA 1
ATOM 680 C C . HIS A 1 89 ? -11.127 -17.193 1.211 1.00 60.47 89 HIS A C 1
ATOM 682 O O . HIS A 1 89 ? -11.755 -16.932 2.236 1.00 60.47 89 HIS A O 1
ATOM 688 N N . ARG A 1 90 ? -11.691 -17.090 0.006 1.00 54.81 90 ARG A N 1
ATOM 689 C CA . ARG A 1 90 ? -13.141 -17.095 -0.145 1.00 54.81 90 ARG A CA 1
ATOM 690 C C . ARG A 1 90 ? -13.582 -18.511 0.194 1.00 54.81 90 ARG A C 1
ATOM 692 O O . ARG A 1 90 ? -13.478 -19.402 -0.641 1.00 54.81 90 ARG A O 1
ATOM 699 N N . SER A 1 91 ? -14.025 -18.732 1.430 1.00 48.66 91 SER A N 1
ATOM 700 C CA . SER A 1 91 ? -14.866 -19.889 1.724 1.00 48.66 91 SER A CA 1
ATOM 701 C C . SER A 1 91 ? -16.104 -19.736 0.843 1.00 48.66 91 SER A C 1
ATOM 703 O O . SER A 1 91 ? -16.935 -18.854 1.066 1.00 48.66 91 SER A O 1
ATOM 705 N N . GLY A 1 92 ? -16.151 -20.495 -0.250 1.00 43.09 92 GLY A N 1
ATOM 706 C CA . GLY A 1 92 ? -17.340 -20.582 -1.075 1.00 43.09 92 GLY A CA 1
ATOM 707 C C . GLY A 1 92 ? -18.453 -21.143 -0.206 1.00 43.09 92 GLY A C 1
ATOM 708 O O . GLY A 1 92 ? -18.364 -22.279 0.253 1.00 43.09 92 GLY A O 1
ATOM 709 N N . LYS A 1 93 ? -19.499 -20.351 0.039 1.00 43.00 93 LYS A N 1
ATOM 710 C CA . LYS A 1 93 ? -20.788 -20.922 0.416 1.00 43.00 93 LYS A CA 1
ATOM 711 C C . LYS A 1 93 ? -21.275 -21.702 -0.802 1.00 43.00 93 LYS A C 1
ATOM 713 O O . LYS A 1 93 ? -21.786 -21.105 -1.744 1.00 43.00 93 LYS A O 1
ATOM 718 N N . HIS A 1 94 ? -21.035 -23.009 -0.802 1.00 40.00 94 HIS A N 1
ATOM 719 C CA . HIS A 1 94 ? -21.809 -23.926 -1.622 1.00 40.00 94 HIS A CA 1
ATOM 720 C C . HIS A 1 94 ? -23.249 -23.877 -1.099 1.00 40.00 94 HIS A C 1
ATOM 722 O O . HIS A 1 94 ? -23.491 -24.200 0.065 1.00 40.00 94 HIS A O 1
ATOM 728 N N . PHE A 1 95 ? -24.152 -23.375 -1.938 1.00 41.94 95 PHE A N 1
ATOM 729 C CA . PHE A 1 95 ? -25.579 -23.663 -1.868 1.00 41.94 95 PHE A CA 1
ATOM 730 C C . PHE A 1 95 ? -25.866 -24.824 -2.814 1.00 41.94 95 PHE A C 1
ATOM 732 O O . PHE A 1 95 ? -25.184 -24.880 -3.867 1.00 41.94 95 PHE A O 1
#

Radius of gyration: 16.63 Å; chains: 1; bounding box: 46×34×37 Å

Foldseek 3Di:
DDPDDDDPPDDDDDDPPHDDDDDADPVGDDDDDDDPDPDDDDAACAAQRHPLLPDDLVCQCVVVVDDSVVSVCRNPVQPHGDRDGDDDPPPDPDD

Organism: Salvia splendens (NCBI:txid180675)

pLDDT: mean 90.78, std 13.95, range [40.0, 98.5]

Secondary structure (DSSP, 8-state):
------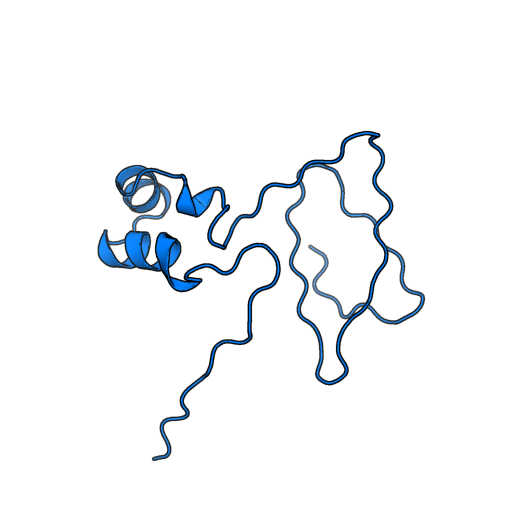-TT------TT-------BTTB-------SSSS-----SSSTTSHHHHS-HHHHHHHTT--HHHHHHHHHTTTT--SSPPPP-------

Sequence (95 aa):
MMNDRVSQGDMFVVPQFYTTTAQAGNMGFEWVAFKTSGYPMRNDLAGYTSALRGMPLQVLTNAYQMSPAEAQSIKTNRGSQTFLLSPAHRSGKHF

InterPro domains:
  IPR006044 11-S seed storage protein, plant [PR00439] (9-24)
  IPR006044 11-S seed storage protein, plant [PR00439] (27-45)
  IPR006044 11-S seed storage protein, plant [PR00439] (49-66)
  IPR006045 Cupin 1 [PF00190] (2-71)
  IPR011051 RmlC-like cupin domain superfamily [SSF51182] (4-89)
  IPR014710 RmlC-like jelly roll fold [G3DSA:2.60.120.10] (1-94)
  IPR050253 Seed Storage and Functional Proteins [PTHR31189] (3-87)